Protein AF-X0WXF1-F1 (afdb_monomer)

Structure (mmCIF, N/CA/C/O backbone):
data_AF-X0WXF1-F1
#
_entry.id   AF-X0WXF1-F1
#
loop_
_atom_site.group_PDB
_atom_site.id
_atom_site.type_symbol
_atom_site.label_atom_id
_atom_site.label_alt_id
_atom_site.label_comp_id
_atom_site.label_asym_id
_atom_site.label_entity_id
_atom_site.label_seq_id
_atom_site.pdbx_PDB_ins_code
_atom_site.Cartn_x
_atom_site.Cartn_y
_atom_site.Cartn_z
_atom_site.occupancy
_atom_site.B_iso_or_equiv
_atom_site.auth_seq_id
_atom_site.auth_comp_id
_atom_site.auth_asym_id
_atom_site.auth_atom_id
_atom_site.pdbx_PDB_model_num
ATOM 1 N N . ALA A 1 1 ? 12.255 -3.543 -12.994 1.00 88.62 1 ALA A N 1
ATOM 2 C CA . ALA A 1 1 ? 11.511 -4.804 -12.758 1.00 88.62 1 ALA A CA 1
ATOM 3 C C . ALA A 1 1 ? 11.500 -5.204 -11.280 1.00 88.62 1 ALA A C 1
ATOM 5 O O . ALA A 1 1 ? 10.418 -5.326 -10.720 1.00 88.62 1 ALA A O 1
ATOM 6 N N . LEU A 1 2 ? 12.668 -5.354 -10.632 1.00 96.31 2 LEU A N 1
ATOM 7 C CA . LEU A 1 2 ? 12.769 -5.804 -9.233 1.00 96.31 2 LEU A CA 1
ATOM 8 C C . LEU A 1 2 ? 11.929 -4.973 -8.252 1.00 96.31 2 LEU A C 1
ATOM 10 O O . LEU A 1 2 ? 11.181 -5.550 -7.470 1.00 96.31 2 LEU A O 1
ATOM 14 N N . PHE A 1 3 ? 11.996 -3.638 -8.345 1.00 96.75 3 PHE A N 1
ATOM 15 C CA . PHE A 1 3 ? 11.170 -2.751 -7.522 1.00 96.75 3 PHE A CA 1
ATOM 16 C C . PHE A 1 3 ? 9.678 -3.088 -7.632 1.00 96.75 3 PHE A C 1
ATOM 18 O O . PHE A 1 3 ? 9.044 -3.327 -6.616 1.00 96.75 3 PHE A O 1
ATOM 25 N N . LEU A 1 4 ? 9.126 -3.181 -8.849 1.00 97.31 4 LEU A N 1
ATOM 26 C CA . LEU A 1 4 ? 7.706 -3.492 -9.047 1.00 97.31 4 LEU A CA 1
ATOM 27 C C . LEU A 1 4 ? 7.327 -4.865 -8.489 1.00 97.31 4 LEU A C 1
ATOM 29 O O . LEU A 1 4 ? 6.263 -4.985 -7.892 1.00 97.31 4 LEU A O 1
ATOM 33 N N . LEU A 1 5 ? 8.183 -5.879 -8.645 1.00 98.19 5 LEU A N 1
ATOM 34 C CA . LEU A 1 5 ? 7.937 -7.208 -8.079 1.00 98.19 5 LEU A CA 1
ATOM 35 C C . LEU A 1 5 ? 7.888 -7.164 -6.550 1.00 98.19 5 LEU A C 1
ATOM 37 O O . LEU A 1 5 ? 6.935 -7.662 -5.954 1.00 98.19 5 LEU A O 1
ATOM 41 N N . ALA A 1 6 ? 8.889 -6.541 -5.925 1.00 98.00 6 ALA A N 1
ATOM 42 C CA . ALA A 1 6 ? 8.982 -6.440 -4.475 1.00 98.00 6 ALA A CA 1
ATOM 43 C C . ALA A 1 6 ? 7.846 -5.583 -3.900 1.00 98.00 6 ALA A C 1
ATOM 45 O O . ALA A 1 6 ? 7.101 -6.045 -3.038 1.00 98.00 6 ALA A O 1
ATOM 46 N N . ALA A 1 7 ? 7.670 -4.370 -4.428 1.00 97.44 7 ALA A N 1
ATOM 47 C CA . ALA A 1 7 ? 6.644 -3.430 -4.004 1.00 97.44 7 ALA A CA 1
ATOM 48 C C . ALA A 1 7 ? 5.246 -4.035 -4.143 1.00 97.44 7 ALA A C 1
ATOM 50 O O . ALA A 1 7 ? 4.500 -4.088 -3.173 1.00 97.44 7 ALA A O 1
ATOM 51 N N . SER A 1 8 ? 4.917 -4.569 -5.321 1.00 98.06 8 SER A N 1
ATOM 52 C CA . SER A 1 8 ? 3.592 -5.142 -5.568 1.00 98.06 8 SER A CA 1
ATOM 53 C C . SER A 1 8 ? 3.366 -6.431 -4.787 1.00 98.06 8 SER A C 1
ATOM 55 O O . SER A 1 8 ? 2.256 -6.674 -4.327 1.00 98.06 8 SER A O 1
ATOM 57 N N . GLY A 1 9 ? 4.400 -7.255 -4.601 1.00 98.31 9 GLY A N 1
ATOM 58 C CA . GLY A 1 9 ? 4.311 -8.463 -3.782 1.00 98.31 9 GLY A CA 1
ATOM 59 C C . GLY A 1 9 ? 4.013 -8.143 -2.316 1.00 98.31 9 GLY A C 1
ATOM 60 O O . GLY A 1 9 ? 3.092 -8.719 -1.734 1.00 98.31 9 GLY A O 1
ATOM 61 N N . VAL A 1 10 ? 4.736 -7.178 -1.739 1.00 97.50 10 VAL A N 1
ATOM 62 C CA . VAL A 1 10 ? 4.500 -6.701 -0.368 1.00 97.50 10 VAL A CA 1
ATOM 63 C C . VAL A 1 10 ? 3.127 -6.041 -0.256 1.00 97.50 10 VAL A C 1
ATOM 65 O O . VAL A 1 10 ? 2.353 -6.413 0.625 1.00 97.50 10 VAL A O 1
ATOM 68 N N . SER A 1 11 ? 2.780 -5.126 -1.165 1.00 97.25 11 SER A N 1
ATOM 69 C CA . SER A 1 11 ? 1.466 -4.473 -1.187 1.00 97.25 11 SER A CA 1
ATOM 70 C C . SER A 1 11 ? 0.326 -5.482 -1.291 1.00 97.25 11 SER A C 1
ATOM 72 O O . SER A 1 11 ? -0.658 -5.362 -0.565 1.00 97.25 11 SER A O 1
ATOM 74 N N . LEU A 1 12 ? 0.465 -6.526 -2.109 1.00 98.38 12 LEU A N 1
ATOM 75 C CA . LEU A 1 12 ? -0.542 -7.575 -2.233 1.00 98.38 12 LEU A CA 1
ATOM 76 C C . LEU A 1 12 ? -0.680 -8.390 -0.942 1.00 98.38 12 LEU A C 1
ATOM 78 O O . LEU A 1 12 ? -1.792 -8.577 -0.449 1.00 98.38 12 LEU A O 1
ATOM 82 N N . GLY A 1 13 ? 0.436 -8.887 -0.406 1.00 97.94 13 GLY A N 1
ATOM 83 C CA . GLY A 1 13 ? 0.436 -9.833 0.710 1.00 97.94 13 GLY A CA 1
ATOM 84 C C . GLY A 1 13 ? 0.179 -9.197 2.075 1.00 97.94 13 GLY A C 1
ATOM 85 O O . GLY A 1 13 ? -0.551 -9.769 2.884 1.00 97.94 13 GLY A O 1
ATOM 86 N N . ALA A 1 14 ? 0.760 -8.026 2.335 1.00 95.94 14 ALA A N 1
ATOM 87 C CA . ALA A 1 14 ? 0.691 -7.361 3.634 1.00 95.94 14 ALA A CA 1
ATOM 88 C C . ALA A 1 14 ? -0.461 -6.351 3.742 1.00 95.94 14 ALA A C 1
ATOM 90 O O . ALA A 1 14 ? -0.901 -6.069 4.850 1.00 95.94 14 ALA A O 1
ATOM 91 N N . PHE A 1 15 ? -0.989 -5.845 2.622 1.00 95.44 15 PHE A N 1
ATOM 92 C CA . PHE A 1 15 ? -2.029 -4.810 2.643 1.00 95.44 15 PHE A CA 1
ATOM 93 C C . PHE A 1 15 ? -3.292 -5.239 1.892 1.00 95.44 15 PHE A C 1
ATOM 95 O O . PHE A 1 15 ? -4.350 -5.382 2.503 1.00 95.44 15 PHE A O 1
ATOM 102 N N . GLY A 1 16 ? -3.193 -5.527 0.593 1.00 98.06 16 GLY A N 1
ATOM 103 C CA . GLY A 1 16 ? -4.336 -5.822 -0.273 1.00 98.06 16 GLY A CA 1
ATOM 104 C C . GLY A 1 16 ? -5.158 -7.030 0.175 1.00 98.06 16 GLY A C 1
ATOM 105 O O . GLY A 1 16 ? -6.341 -6.889 0.487 1.00 98.06 16 GLY A O 1
ATOM 106 N N . LEU A 1 17 ? -4.546 -8.217 0.244 1.00 98.44 17 LEU A N 1
ATOM 107 C CA . LEU A 1 17 ? -5.247 -9.447 0.630 1.00 98.44 17 LEU A CA 1
ATOM 108 C C . LEU A 1 17 ? -5.776 -9.403 2.075 1.00 98.44 17 LEU A C 1
ATOM 110 O O . LEU A 1 17 ? -6.940 -9.764 2.276 1.00 98.44 17 LEU A O 1
ATOM 114 N N . PRO A 1 18 ? -5.009 -8.946 3.086 1.00 98.25 18 PRO A N 1
ATOM 115 C CA . PRO A 1 18 ? -5.530 -8.836 4.445 1.00 98.25 18 PRO A CA 1
ATOM 116 C C . PRO A 1 18 ? -6.732 -7.892 4.561 1.00 98.25 18 PRO A C 1
ATOM 118 O O . PRO A 1 18 ? -7.715 -8.257 5.214 1.00 98.25 18 PRO A O 1
ATOM 121 N N . LEU A 1 19 ? -6.688 -6.725 3.905 1.00 98.06 19 LEU A N 1
ATOM 122 C CA . LEU A 1 19 ? -7.790 -5.757 3.903 1.00 98.06 19 LEU A CA 1
ATOM 123 C C . LEU A 1 19 ? -9.020 -6.271 3.144 1.00 98.06 19 LEU A C 1
ATOM 125 O O . LEU A 1 19 ? -10.145 -6.089 3.609 1.00 98.06 19 LEU A O 1
ATOM 129 N N . LEU A 1 20 ? -8.820 -6.962 2.019 1.00 98.50 20 LEU A N 1
ATOM 130 C CA . LEU A 1 20 ? -9.913 -7.517 1.219 1.00 98.50 20 LEU A CA 1
ATOM 131 C C . LEU A 1 20 ? -10.631 -8.670 1.937 1.00 98.50 20 LEU A C 1
ATOM 133 O O . LEU A 1 20 ? -11.859 -8.754 1.933 1.00 98.50 20 LEU A O 1
ATOM 137 N N . LEU A 1 21 ? -9.877 -9.583 2.550 1.00 98.44 21 LEU A N 1
ATOM 138 C CA . LEU A 1 21 ? -10.443 -10.824 3.083 1.00 98.44 21 LEU A CA 1
ATOM 139 C C . LEU A 1 21 ? -10.882 -10.697 4.545 1.00 98.44 21 LEU A C 1
ATOM 141 O O . LEU A 1 21 ? -11.876 -11.299 4.956 1.00 98.44 21 LEU A O 1
ATOM 145 N N . SER A 1 22 ? -10.132 -9.970 5.374 1.00 97.56 22 SER A N 1
ATOM 146 C CA . SER A 1 22 ? -10.341 -9.938 6.829 1.00 97.56 22 SER A CA 1
ATOM 147 C C . SER A 1 22 ? -9.826 -8.638 7.473 1.00 97.56 22 SER A C 1
ATOM 149 O O . SER A 1 22 ? -8.947 -8.698 8.345 1.00 97.56 22 SER A O 1
ATOM 151 N N . PRO A 1 23 ? -10.401 -7.469 7.123 1.00 97.44 23 PRO A N 1
ATOM 152 C CA . PRO A 1 23 ? -9.872 -6.161 7.520 1.00 97.44 23 PRO A CA 1
ATOM 153 C C . PRO A 1 23 ? -9.768 -5.998 9.041 1.00 97.44 23 PRO A C 1
ATOM 155 O O . PRO A 1 23 ? -8.731 -5.580 9.540 1.00 97.44 23 PRO A O 1
ATOM 158 N N . LEU A 1 24 ? -10.767 -6.438 9.818 1.00 97.88 24 LEU A N 1
ATOM 159 C CA . LEU A 1 24 ? -10.733 -6.328 11.287 1.00 97.88 24 LEU A CA 1
ATOM 160 C C . LEU A 1 24 ? -9.711 -7.262 11.952 1.00 97.88 24 LEU A C 1
ATOM 162 O O . LEU A 1 24 ? -9.202 -6.975 13.036 1.00 97.88 24 LEU A O 1
ATOM 166 N N . LYS A 1 25 ? -9.414 -8.421 11.348 1.00 97.38 25 LYS A N 1
ATOM 167 C CA . LYS A 1 25 ? -8.348 -9.304 11.851 1.00 97.38 25 LYS A CA 1
ATOM 168 C C . LYS A 1 25 ? -6.988 -8.665 11.600 1.00 97.38 25 LYS A C 1
ATOM 170 O O . LYS A 1 25 ? -6.109 -8.771 12.449 1.00 97.38 25 LYS A O 1
ATOM 175 N N . TRP A 1 26 ? -6.829 -8.016 10.450 1.00 97.62 26 TRP A N 1
ATOM 176 C CA . TRP A 1 26 ? -5.614 -7.291 10.110 1.00 97.62 26 TRP A CA 1
ATOM 177 C C . TRP A 1 26 ? -5.418 -6.055 10.992 1.00 97.62 26 TRP A C 1
ATOM 179 O O . TRP A 1 26 ? -4.383 -5.950 11.642 1.00 97.62 26 TRP A O 1
ATOM 189 N N . ALA A 1 27 ? -6.450 -5.224 11.151 1.00 97.00 27 ALA A N 1
ATOM 190 C CA . ALA A 1 27 ? -6.434 -4.052 12.025 1.00 97.00 27 ALA A CA 1
ATOM 191 C C . ALA A 1 27 ? -5.996 -4.402 13.460 1.00 97.00 27 ALA A C 1
ATOM 193 O O . ALA A 1 27 ? -5.127 -3.744 14.026 1.00 97.00 27 ALA A O 1
ATOM 194 N N . ARG A 1 28 ? -6.501 -5.510 14.027 1.00 97.25 28 ARG A N 1
ATOM 195 C CA . ARG A 1 28 ? -6.060 -5.999 15.349 1.00 97.25 28 ARG A CA 1
ATOM 196 C C . ARG A 1 28 ? -4.580 -6.379 15.399 1.00 97.25 28 ARG A C 1
ATOM 198 O O . ARG A 1 28 ? -3.929 -6.127 16.410 1.00 97.25 28 ARG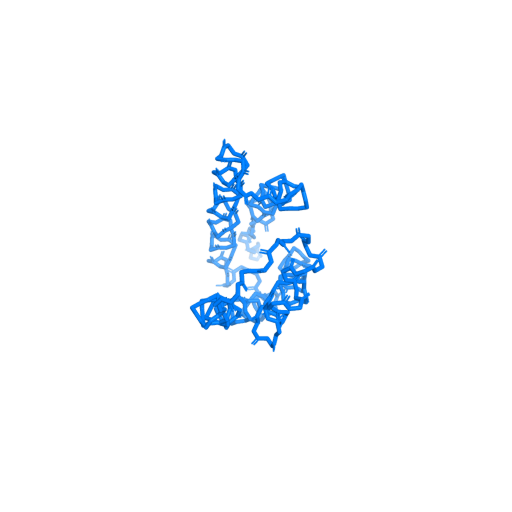 A O 1
ATOM 205 N N . ARG A 1 29 ? -4.032 -6.984 14.337 1.00 97.06 29 ARG A N 1
ATOM 206 C CA . ARG A 1 29 ? -2.587 -7.282 14.259 1.00 97.06 29 ARG A CA 1
ATOM 207 C C . ARG A 1 29 ? -1.762 -6.001 14.220 1.00 97.06 29 ARG A C 1
ATOM 209 O O . ARG A 1 29 ? -0.746 -5.927 14.903 1.00 97.06 29 ARG A O 1
ATOM 216 N N . LEU A 1 30 ? -2.264 -4.989 13.519 1.00 96.62 30 LEU A N 1
ATOM 217 C CA . LEU A 1 30 ? -1.733 -3.626 13.513 1.00 96.62 30 LEU A CA 1
ATOM 218 C C . LEU A 1 30 ? -2.152 -2.813 14.746 1.00 96.62 30 LEU A C 1
ATOM 220 O O . LEU A 1 30 ? -2.068 -1.597 14.732 1.00 96.62 30 LEU A O 1
ATOM 224 N N . ARG A 1 31 ? -2.574 -3.469 15.836 1.00 97.69 31 ARG A N 1
ATOM 225 C CA . ARG A 1 31 ? -2.814 -2.859 17.155 1.00 97.69 31 ARG A CA 1
ATOM 226 C C . ARG A 1 31 ? -3.934 -1.813 17.200 1.00 97.69 31 ARG A C 1
ATOM 228 O O . ARG A 1 31 ? -4.035 -1.104 18.200 1.00 97.69 31 ARG A O 1
ATOM 235 N N . TRP A 1 32 ? -4.802 -1.749 16.191 1.00 97.44 32 TRP A N 1
ATOM 236 C CA . TRP A 1 32 ? -6.002 -0.918 16.256 1.00 97.44 32 TRP A CA 1
ATOM 237 C C . TRP A 1 32 ? -6.966 -1.416 17.331 1.00 97.44 32 TRP A C 1
ATOM 239 O O . TRP A 1 32 ? -7.196 -2.621 17.480 1.00 97.44 32 TRP A O 1
ATOM 249 N N . GLN A 1 33 ? -7.584 -0.468 18.034 1.00 94.50 33 GLN A N 1
ATOM 250 C CA . GLN A 1 33 ? -8.773 -0.739 18.833 1.00 94.50 33 GLN A CA 1
ATOM 251 C C . GLN A 1 33 ? -9.973 -0.844 17.893 1.00 94.50 33 GLN A C 1
ATOM 253 O O . GLN A 1 33 ? -10.226 0.059 17.097 1.00 94.50 33 GLN A O 1
ATOM 258 N N . VAL A 1 34 ? -10.690 -1.965 17.953 1.00 93.81 34 VAL A N 1
ATOM 259 C CA . VAL A 1 34 ? -11.839 -2.207 17.077 1.00 93.81 34 VAL A C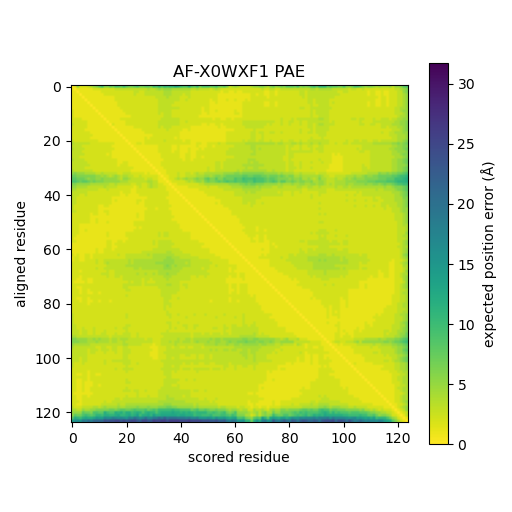A 1
ATOM 260 C C . VAL A 1 34 ? -13.111 -1.712 17.776 1.00 93.81 34 VAL A C 1
ATOM 262 O O . VAL A 1 34 ? -13.379 -2.172 18.888 1.00 93.81 34 VAL A O 1
ATOM 265 N N . PRO A 1 35 ? -13.878 -0.790 17.163 1.00 91.69 35 PRO A N 1
ATOM 266 C CA . PRO A 1 35 ? -15.143 -0.311 17.719 1.00 91.69 35 PRO A CA 1
ATOM 267 C C . PRO A 1 35 ? -16.213 -1.415 17.740 1.00 91.69 35 PRO A C 1
ATOM 269 O O . PRO A 1 35 ? -16.050 -2.459 17.112 1.00 91.69 35 PRO A O 1
ATOM 272 N N . GLN A 1 36 ? -17.313 -1.189 18.466 1.00 94.25 36 GLN A N 1
ATOM 273 C CA . GLN A 1 36 ? -18.433 -2.142 18.519 1.00 94.25 36 GLN A CA 1
ATOM 274 C C . GLN A 1 36 ? -19.162 -2.254 17.174 1.00 94.25 36 GLN A C 1
ATOM 276 O O . GLN A 1 36 ? -19.408 -3.364 16.708 1.00 94.25 36 GLN A O 1
ATOM 281 N N . ASP A 1 37 ? -19.470 -1.118 16.543 1.00 96.75 37 ASP A N 1
ATOM 282 C CA . ASP A 1 37 ? -19.998 -1.077 15.179 1.00 96.75 37 ASP A CA 1
ATOM 283 C C . ASP A 1 37 ? -18.836 -1.112 14.180 1.00 96.75 37 ASP A C 1
ATOM 285 O O . ASP A 1 37 ? -17.926 -0.280 14.225 1.00 96.75 37 ASP A O 1
ATOM 289 N N . THR A 1 38 ? -18.848 -2.110 13.299 1.00 97.62 38 THR A N 1
ATOM 290 C CA . THR A 1 38 ? -17.733 -2.393 12.390 1.00 97.62 38 THR A CA 1
ATOM 291 C C . THR A 1 38 ? -18.126 -2.431 10.921 1.00 97.62 38 THR A C 1
ATOM 293 O O . THR A 1 38 ? -17.239 -2.595 10.079 1.00 97.62 38 THR A O 1
ATOM 296 N N . ASP A 1 39 ? -19.402 -2.231 10.588 1.00 97.88 39 ASP A N 1
ATOM 297 C CA . ASP A 1 39 ? -19.903 -2.463 9.230 1.00 97.88 39 ASP 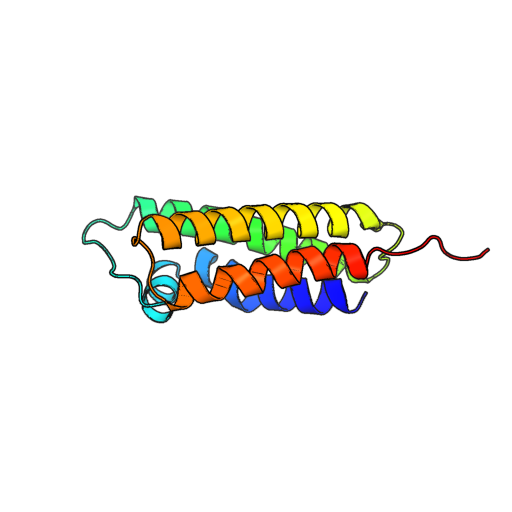A CA 1
ATOM 298 C C . ASP A 1 39 ? -19.255 -1.508 8.224 1.00 97.88 39 ASP A C 1
ATOM 300 O O . ASP A 1 39 ? -18.712 -1.941 7.201 1.00 97.88 39 ASP A O 1
ATOM 304 N N . LEU A 1 40 ? -19.197 -0.215 8.561 1.00 97.56 40 LEU A N 1
ATOM 305 C CA . LEU A 1 40 ? -18.531 0.787 7.729 1.00 97.56 40 LEU A CA 1
ATOM 306 C C . LEU A 1 40 ? -17.026 0.507 7.590 1.00 97.56 40 LEU A C 1
ATOM 308 O O . LEU A 1 40 ? -16.473 0.608 6.495 1.00 97.56 40 LEU A O 1
ATOM 312 N N . THR A 1 41 ? -16.363 0.105 8.676 1.00 96.44 41 THR A N 1
ATOM 313 C CA . THR A 1 41 ? -14.928 -0.223 8.678 1.00 96.44 41 THR A CA 1
ATOM 314 C C . THR A 1 41 ? -14.630 -1.434 7.796 1.00 96.44 41 THR A C 1
ATOM 316 O O . THR A 1 41 ? -13.654 -1.431 7.045 1.00 96.44 41 THR A O 1
ATOM 319 N N . VAL A 1 42 ? -15.475 -2.468 7.840 1.00 98.31 42 VAL A N 1
ATOM 320 C CA . VAL A 1 42 ? -15.350 -3.644 6.969 1.00 98.31 42 VAL A CA 1
ATOM 321 C C . VAL A 1 42 ? -15.589 -3.258 5.515 1.00 98.31 42 VAL A C 1
ATOM 323 O O . VAL A 1 42 ? -14.810 -3.664 4.653 1.00 98.31 42 VAL A O 1
ATOM 326 N N . TYR A 1 43 ? -16.623 -2.464 5.236 1.00 98.38 43 TYR A N 1
ATOM 327 C CA . TYR A 1 43 ? -16.935 -2.002 3.885 1.00 98.38 43 TYR A CA 1
ATOM 328 C C . TYR A 1 43 ? -15.786 -1.186 3.272 1.00 98.38 43 TYR A C 1
ATOM 330 O O . TYR A 1 43 ? -15.307 -1.513 2.181 1.00 98.38 43 TYR A O 1
ATOM 338 N N . LEU A 1 44 ? -15.290 -0.172 3.988 1.00 98.19 44 LEU A N 1
ATOM 339 C CA . LEU A 1 44 ? -14.176 0.661 3.528 1.00 98.19 44 LEU A CA 1
ATOM 340 C C . LEU A 1 44 ? -12.874 -0.140 3.425 1.00 98.19 44 LEU A C 1
ATOM 342 O O . LEU A 1 44 ? -12.168 -0.025 2.424 1.00 98.19 44 LEU A O 1
ATOM 346 N N . GLY A 1 45 ? -12.586 -1.005 4.403 1.00 98.06 45 GLY A N 1
ATOM 347 C CA . GLY A 1 45 ? -11.409 -1.875 4.383 1.00 98.06 45 GLY A CA 1
ATOM 348 C C . GLY A 1 45 ? -11.399 -2.814 3.175 1.00 98.06 45 GLY A C 1
ATOM 349 O O . GLY A 1 45 ? -10.394 -2.899 2.472 1.00 98.06 45 GLY A O 1
ATOM 350 N N . ARG A 1 46 ? -12.532 -3.453 2.863 1.00 98.62 46 ARG A N 1
ATOM 351 C CA . ARG A 1 46 ? -12.661 -4.316 1.677 1.00 98.62 46 ARG A CA 1
ATOM 352 C C . ARG A 1 46 ? -12.548 -3.540 0.373 1.00 98.62 46 ARG A C 1
ATOM 354 O O . ARG A 1 46 ? -11.909 -4.023 -0.558 1.00 98.62 46 ARG A O 1
ATOM 361 N N . SER A 1 47 ? -13.129 -2.344 0.321 1.00 98.69 47 SER A N 1
ATOM 362 C CA . SER A 1 47 ? -13.053 -1.466 -0.851 1.00 98.69 47 SER A CA 1
ATOM 363 C C . SER A 1 47 ? -11.608 -1.053 -1.139 1.00 98.69 47 SER A C 1
ATOM 365 O O . SER A 1 47 ? -11.129 -1.215 -2.261 1.00 98.69 47 SER A O 1
ATOM 367 N N . LEU A 1 48 ? -10.874 -0.613 -0.111 1.00 97.94 48 LEU A N 1
ATOM 368 C CA . LEU A 1 48 ? -9.450 -0.299 -0.225 1.00 97.94 48 LEU A CA 1
ATOM 369 C C . LEU A 1 48 ? -8.628 -1.541 -0.593 1.00 97.94 48 LEU A C 1
ATOM 371 O O . LEU A 1 48 ? -7.773 -1.475 -1.473 1.00 97.94 48 LEU A O 1
ATOM 375 N N . GLY A 1 49 ? -8.921 -2.685 0.031 1.00 98.50 49 GLY A N 1
ATOM 376 C CA . GLY A 1 49 ? -8.285 -3.964 -0.274 1.00 98.50 49 GLY A CA 1
ATOM 377 C C . GLY A 1 49 ? -8.458 -4.378 -1.736 1.00 98.50 49 GLY A C 1
ATOM 378 O O . GLY A 1 49 ? -7.486 -4.777 -2.370 1.00 98.50 49 GLY A O 1
ATOM 379 N N . ALA A 1 50 ? -9.657 -4.228 -2.307 1.00 98.69 50 ALA A N 1
ATOM 380 C CA . ALA A 1 50 ? -9.921 -4.537 -3.713 1.00 98.69 50 ALA A CA 1
ATOM 381 C C . ALA A 1 50 ? -9.079 -3.669 -4.662 1.00 98.69 50 ALA A C 1
ATOM 383 O O . ALA A 1 50 ? -8.448 -4.194 -5.583 1.00 98.69 50 ALA A O 1
ATOM 384 N N . VAL A 1 51 ? -9.008 -2.358 -4.402 1.00 98.12 51 VAL A N 1
ATOM 385 C CA . VAL A 1 51 ? -8.165 -1.434 -5.179 1.00 98.12 51 VAL A CA 1
ATOM 386 C C . VAL A 1 51 ? -6.685 -1.798 -5.035 1.00 98.12 51 VAL A C 1
ATOM 388 O O . VAL A 1 51 ? -5.978 -1.905 -6.037 1.00 98.12 51 VAL A O 1
ATOM 391 N N . ALA A 1 52 ? -6.216 -2.058 -3.813 1.00 98.06 52 ALA A N 1
ATOM 392 C CA . ALA A 1 52 ? -4.830 -2.440 -3.548 1.00 98.06 52 ALA A CA 1
ATOM 393 C C . ALA A 1 52 ? -4.444 -3.763 -4.233 1.00 98.06 52 ALA A C 1
ATOM 395 O O . ALA A 1 52 ? -3.352 -3.863 -4.798 1.00 98.06 52 ALA A O 1
ATOM 396 N N . VAL A 1 53 ? -5.335 -4.760 -4.240 1.00 98.69 53 VAL A N 1
ATOM 397 C CA . VAL A 1 53 ? -5.138 -6.022 -4.971 1.00 98.69 53 VAL A CA 1
ATOM 398 C C . VAL A 1 53 ? -5.025 -5.758 -6.472 1.00 98.69 53 VAL A C 1
ATOM 400 O O . VAL A 1 53 ? -4.060 -6.210 -7.085 1.00 98.69 53 VAL A O 1
ATOM 403 N N . ALA A 1 54 ? -5.951 -4.996 -7.060 1.00 98.38 54 ALA A N 1
ATOM 404 C CA . ALA A 1 54 ? -5.935 -4.699 -8.492 1.00 98.38 54 ALA A CA 1
ATOM 405 C C . ALA A 1 54 ? -4.648 -3.970 -8.921 1.00 98.38 54 ALA A C 1
ATOM 407 O O . ALA A 1 54 ? -3.991 -4.389 -9.877 1.00 98.38 54 ALA A O 1
ATOM 408 N N . LEU A 1 55 ? -4.243 -2.933 -8.179 1.00 97.00 55 LEU A N 1
ATOM 409 C CA . LEU A 1 55 ? -3.004 -2.194 -8.441 1.00 97.00 55 LEU A CA 1
ATOM 410 C C . LEU A 1 55 ? -1.765 -3.082 -8.292 1.00 97.00 55 LEU A C 1
ATOM 412 O O . LEU A 1 55 ? -0.862 -3.015 -9.124 1.00 97.00 55 LEU A O 1
ATOM 416 N N . SER A 1 56 ? -1.735 -3.952 -7.281 1.00 98.25 56 SER A N 1
ATOM 417 C CA . SER A 1 56 ? -0.607 -4.863 -7.065 1.00 98.25 56 SER A CA 1
ATOM 418 C C . SER A 1 56 ? -0.496 -5.909 -8.177 1.00 98.25 56 SER A C 1
ATOM 420 O O . SER A 1 56 ? 0.594 -6.163 -8.681 1.00 98.25 56 SER A O 1
ATOM 422 N N . LEU A 1 57 ? -1.611 -6.488 -8.631 1.00 98.31 57 LEU A N 1
ATOM 423 C CA . LEU A 1 57 ? -1.604 -7.399 -9.782 1.00 98.31 57 LEU A CA 1
ATOM 424 C C . LEU A 1 57 ? -1.147 -6.680 -11.060 1.00 98.31 57 LEU A C 1
ATOM 426 O O . LEU A 1 57 ? -0.346 -7.230 -11.819 1.00 98.31 57 LEU A O 1
ATOM 430 N N . GLY A 1 58 ? -1.588 -5.435 -11.260 1.00 97.94 58 GLY A N 1
ATOM 431 C CA . GLY A 1 58 ? -1.109 -4.573 -12.340 1.00 97.94 58 GLY A CA 1
ATOM 432 C C . GLY A 1 58 ? 0.397 -4.307 -12.261 1.00 97.94 58 GLY A C 1
ATOM 433 O O . GLY A 1 58 ? 1.086 -4.399 -13.273 1.00 97.94 58 GLY A O 1
ATOM 434 N N . GLY A 1 59 ? 0.936 -4.056 -11.066 1.00 98.12 59 GLY A N 1
ATOM 435 C CA . GLY A 1 59 ? 2.370 -3.861 -10.845 1.00 98.12 59 GLY A CA 1
ATOM 436 C C . GLY A 1 59 ? 3.205 -5.121 -11.084 1.00 98.12 59 GLY A C 1
ATOM 437 O O . GLY A 1 59 ? 4.235 -5.059 -11.761 1.00 98.12 59 GLY A O 1
ATOM 438 N N . LEU A 1 60 ? 2.725 -6.285 -10.634 1.00 98.44 60 LEU A N 1
ATOM 439 C CA . LEU A 1 60 ? 3.331 -7.581 -10.960 1.00 98.44 60 LEU A CA 1
ATOM 440 C C . LEU A 1 60 ? 3.321 -7.840 -12.472 1.00 98.44 60 LEU A C 1
ATOM 442 O O . LEU A 1 60 ? 4.287 -8.376 -13.015 1.00 98.44 60 LEU A O 1
ATOM 446 N N . TRP A 1 61 ? 2.251 -7.446 -13.167 1.00 98.19 61 TRP A N 1
ATOM 447 C CA . TRP A 1 61 ? 2.184 -7.548 -14.621 1.00 98.19 61 TRP A CA 1
ATOM 448 C C . TRP A 1 61 ? 3.176 -6.615 -15.316 1.00 98.19 61 TRP A C 1
ATOM 450 O O . TRP A 1 61 ? 3.950 -7.060 -16.166 1.00 98.19 61 TRP A O 1
ATOM 460 N N . ALA A 1 62 ? 3.185 -5.346 -14.912 1.00 97.88 62 ALA A N 1
ATOM 461 C CA . ALA A 1 62 ? 4.040 -4.297 -15.450 1.00 97.88 62 ALA A CA 1
ATOM 462 C C . ALA A 1 62 ? 5.535 -4.600 -15.296 1.00 97.88 62 ALA A C 1
ATOM 464 O O . ALA A 1 62 ? 6.346 -4.148 -16.103 1.00 97.88 62 ALA A O 1
ATOM 465 N N . ALA A 1 63 ? 5.913 -5.419 -14.311 1.00 97.25 63 ALA A N 1
ATOM 466 C CA . ALA A 1 63 ? 7.292 -5.850 -14.126 1.00 97.25 63 ALA A CA 1
ATOM 467 C C . ALA A 1 63 ? 7.886 -6.606 -15.332 1.00 97.25 63 ALA A C 1
ATOM 469 O O . ALA A 1 63 ? 9.111 -6.637 -15.448 1.00 97.25 63 ALA A O 1
ATOM 470 N N . ARG A 1 64 ? 7.052 -7.178 -16.220 1.00 97.06 64 ARG A N 1
ATOM 471 C CA . ARG A 1 64 ? 7.493 -7.864 -17.452 1.00 97.06 64 ARG A CA 1
ATOM 472 C C . ARG A 1 64 ? 8.101 -6.923 -18.491 1.00 97.06 64 ARG A C 1
ATOM 474 O O . ARG A 1 64 ? 8.951 -7.356 -19.255 1.00 97.06 64 ARG A O 1
ATOM 481 N N . ASP A 1 65 ? 7.661 -5.668 -18.518 1.00 96.88 65 ASP A N 1
ATOM 482 C CA . ASP A 1 65 ? 8.166 -4.638 -19.430 1.00 96.88 65 ASP A CA 1
ATOM 483 C C . ASP A 1 65 ? 8.065 -3.258 -18.752 1.00 96.88 65 ASP A C 1
ATOM 485 O O . ASP A 1 65 ? 7.111 -2.501 -18.967 1.00 96.88 65 ASP A O 1
ATOM 489 N N . PRO A 1 66 ? 9.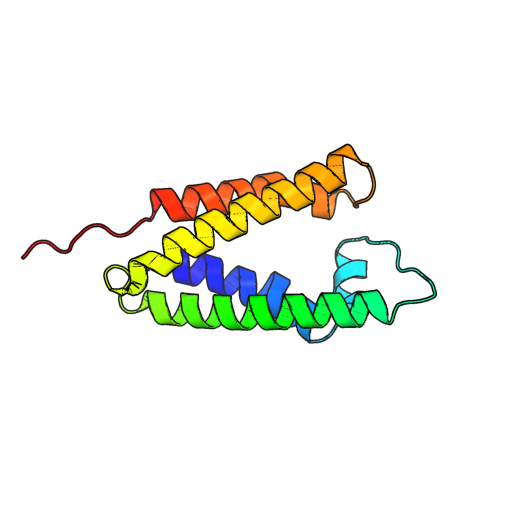016 -2.934 -17.856 1.00 95.88 66 PRO A N 1
ATOM 490 C CA . PRO A 1 66 ? 8.947 -1.723 -17.050 1.00 95.88 66 PRO A CA 1
ATOM 491 C C . PRO A 1 66 ? 8.870 -0.444 -17.888 1.00 95.88 66 PRO A C 1
ATOM 493 O O . PRO A 1 66 ? 8.152 0.472 -17.501 1.00 95.88 66 PRO A O 1
ATOM 496 N N . TRP A 1 67 ? 9.563 -0.385 -19.030 1.00 96.56 67 TRP A N 1
ATOM 497 C CA . TRP A 1 67 ? 9.577 0.794 -19.899 1.00 96.56 67 TRP A CA 1
ATOM 498 C C . TRP A 1 67 ? 8.209 1.056 -20.533 1.00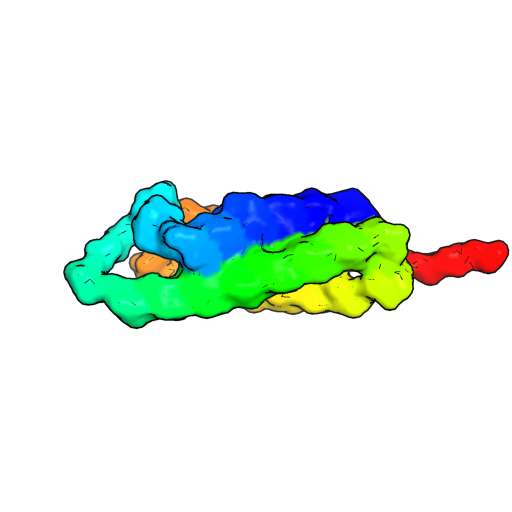 96.56 67 TRP A C 1
ATOM 500 O O . TRP A 1 67 ? 7.685 2.179 -20.462 1.00 96.56 67 TRP A O 1
ATOM 510 N N . ARG A 1 68 ? 7.584 0.014 -21.096 1.00 96.94 68 ARG A N 1
ATOM 511 C CA . ARG A 1 68 ? 6.235 0.111 -21.668 1.00 96.94 68 ARG A CA 1
ATOM 512 C C . ARG A 1 68 ? 5.200 0.518 -20.624 1.00 96.94 68 ARG A C 1
ATOM 514 O O . ARG A 1 68 ? 4.305 1.305 -20.924 1.00 96.94 68 ARG A O 1
ATOM 521 N N . TYR A 1 69 ? 5.334 0.016 -19.398 1.00 97.25 69 TYR A N 1
ATOM 522 C CA . TYR A 1 69 ? 4.393 0.264 -18.302 1.00 97.25 69 TYR A CA 1
ATOM 523 C C . TYR A 1 69 ? 4.903 1.285 -17.273 1.00 97.25 69 TYR A C 1
ATOM 525 O O . TYR A 1 69 ? 4.480 1.270 -16.117 1.00 97.25 69 TYR A O 1
ATOM 533 N N . ARG A 1 70 ? 5.775 2.215 -17.682 1.00 97.00 70 ARG A N 1
ATOM 534 C CA . ARG A 1 70 ? 6.418 3.202 -16.792 1.00 97.00 70 ARG A CA 1
ATOM 535 C C . ARG A 1 70 ? 5.451 4.072 -15.981 1.00 97.00 70 ARG A C 1
ATOM 537 O O . ARG A 1 70 ? 5.790 4.499 -14.881 1.00 97.00 70 ARG A O 1
ATOM 544 N N . ILE A 1 71 ? 4.221 4.270 -16.465 1.00 97.25 71 ILE A N 1
ATOM 545 C CA . ILE A 1 71 ? 3.151 4.961 -15.724 1.00 97.25 71 ILE A CA 1
ATO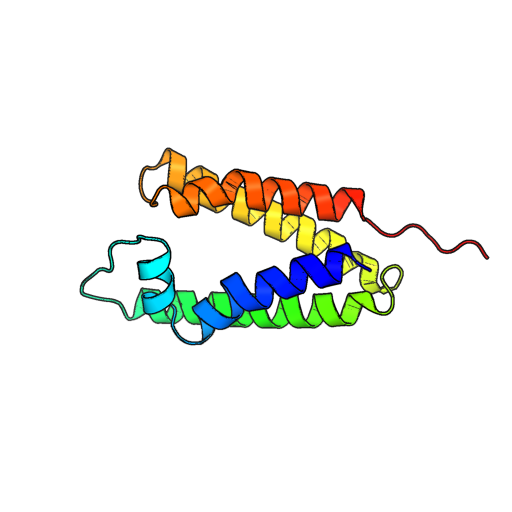M 546 C C . ILE A 1 71 ? 2.876 4.319 -14.355 1.00 97.25 71 ILE A C 1
ATOM 548 O O . ILE A 1 71 ? 2.556 5.017 -13.397 1.00 97.25 71 ILE A O 1
ATOM 552 N N . VAL A 1 72 ? 3.079 3.005 -14.223 1.00 97.69 72 VAL A N 1
ATOM 553 C CA . VAL A 1 72 ? 2.880 2.283 -12.961 1.00 97.69 72 VAL A CA 1
ATOM 554 C C . VAL A 1 72 ? 3.858 2.753 -11.881 1.00 97.69 72 VAL A C 1
ATOM 556 O O . VAL A 1 72 ? 3.480 2.801 -10.715 1.00 97.69 72 VAL A O 1
ATOM 559 N N . PHE A 1 73 ? 5.073 3.182 -12.241 1.00 97.94 73 PHE A N 1
ATOM 560 C CA . PHE A 1 73 ? 6.005 3.782 -11.279 1.00 97.94 73 PHE A CA 1
ATOM 561 C C . PHE A 1 73 ? 5.500 5.137 -10.776 1.00 97.94 73 PHE A C 1
ATOM 563 O O . PHE A 1 73 ? 5.583 5.409 -9.583 1.00 97.94 73 PHE A O 1
ATOM 570 N N . GLN A 1 74 ? 4.918 5.961 -11.652 1.00 97.62 74 GLN A N 1
ATOM 571 C CA . GLN A 1 74 ? 4.351 7.260 -11.264 1.00 97.62 74 GLN A CA 1
ATOM 572 C C . GLN A 1 74 ? 3.136 7.073 -10.351 1.00 97.62 74 GLN A C 1
ATOM 574 O O . GLN A 1 74 ? 3.028 7.727 -9.315 1.00 97.62 74 GLN A O 1
ATOM 579 N N . MET A 1 75 ? 2.255 6.126 -10.692 1.00 97.75 75 MET A N 1
ATOM 580 C CA . MET A 1 75 ? 1.117 5.758 -9.849 1.00 97.75 75 MET A CA 1
ATOM 581 C C . MET A 1 75 ? 1.572 5.210 -8.494 1.00 97.75 75 MET A C 1
ATOM 583 O O . MET A 1 75 ? 1.012 5.597 -7.473 1.00 97.75 75 MET A O 1
ATOM 587 N N . ALA A 1 76 ? 2.598 4.351 -8.464 1.00 97.56 76 ALA A N 1
ATOM 588 C CA . ALA A 1 76 ? 3.158 3.820 -7.223 1.00 97.56 76 ALA A CA 1
ATOM 589 C C . ALA A 1 76 ? 3.771 4.929 -6.356 1.00 97.56 76 ALA A C 1
ATOM 591 O O . ALA A 1 76 ? 3.504 4.973 -5.157 1.00 97.56 76 ALA A O 1
ATOM 592 N N . ALA A 1 77 ? 4.532 5.850 -6.957 1.00 98.31 77 ALA A N 1
ATOM 593 C CA . ALA A 1 77 ? 5.109 6.995 -6.258 1.00 98.31 77 ALA A CA 1
ATOM 594 C C . ALA A 1 77 ? 4.021 7.888 -5.646 1.00 98.31 77 ALA A C 1
ATOM 596 O O . ALA A 1 77 ? 4.083 8.213 -4.461 1.00 98.31 77 ALA A O 1
ATOM 597 N N . ALA A 1 78 ? 2.996 8.232 -6.431 1.00 98.38 78 ALA A N 1
ATOM 598 C CA . ALA A 1 78 ? 1.882 9.055 -5.973 1.00 98.38 78 ALA A CA 1
ATOM 599 C C . ALA A 1 78 ? 1.070 8.360 -4.870 1.00 98.38 78 ALA A C 1
ATOM 601 O O . ALA A 1 78 ? 0.800 8.966 -3.836 1.00 98.38 78 ALA A O 1
ATOM 602 N N . ALA A 1 79 ? 0.722 7.083 -5.052 1.00 97.50 79 ALA A N 1
ATOM 603 C CA . ALA A 1 79 ? -0.018 6.313 -4.057 1.00 97.50 79 ALA A CA 1
ATOM 604 C C . ALA A 1 79 ? 0.761 6.200 -2.739 1.00 97.50 79 ALA A C 1
ATOM 606 O O . ALA A 1 79 ? 0.200 6.450 -1.675 1.00 97.50 79 ALA A O 1
ATOM 607 N N . ALA A 1 80 ? 2.057 5.888 -2.804 1.00 98.31 80 ALA A N 1
ATOM 608 C CA . ALA A 1 80 ? 2.906 5.788 -1.625 1.00 98.31 80 ALA A CA 1
ATOM 609 C C . ALA A 1 80 ? 3.079 7.146 -0.923 1.00 98.31 80 ALA A C 1
ATOM 611 O O . ALA A 1 80 ? 2.973 7.216 0.298 1.00 98.31 80 ALA A O 1
ATOM 612 N N . ALA A 1 81 ? 3.250 8.246 -1.663 1.00 98.62 81 ALA A N 1
ATOM 613 C CA . ALA A 1 81 ? 3.312 9.583 -1.071 1.00 98.62 81 ALA A CA 1
ATOM 614 C C . ALA A 1 81 ? 1.991 9.979 -0.384 1.00 98.62 81 ALA A C 1
ATOM 616 O O . ALA A 1 81 ? 2.002 10.520 0.723 1.00 98.62 81 ALA A O 1
ATOM 617 N N . LEU A 1 82 ? 0.848 9.669 -1.006 1.00 98.56 82 LEU A N 1
ATOM 618 C CA . LEU A 1 82 ? -0.472 9.913 -0.420 1.00 98.56 82 LEU A CA 1
ATOM 619 C C . LEU A 1 82 ? -0.692 9.077 0.845 1.00 98.56 82 LEU A C 1
ATOM 621 O O . LEU A 1 82 ? -1.157 9.618 1.847 1.00 98.56 82 LEU A O 1
ATOM 625 N N . LEU A 1 83 ? -0.319 7.794 0.830 1.00 98.12 83 LEU A N 1
ATOM 626 C CA . LEU A 1 83 ? -0.382 6.932 2.011 1.00 98.12 83 LEU A CA 1
ATOM 627 C C . LEU A 1 83 ? 0.513 7.472 3.126 1.00 98.12 83 LEU A C 1
ATOM 629 O O . LEU A 1 83 ? 0.027 7.671 4.237 1.00 98.12 83 LEU A O 1
ATOM 633 N N . ALA A 1 84 ? 1.766 7.832 2.832 1.00 98.50 84 ALA A N 1
ATOM 634 C CA . ALA A 1 84 ? 2.643 8.480 3.807 1.00 98.50 84 ALA A CA 1
ATOM 635 C C . ALA A 1 84 ? 1.974 9.715 4.437 1.00 98.50 84 ALA A C 1
ATOM 637 O O . ALA A 1 84 ? 2.029 9.885 5.653 1.00 98.50 84 ALA A O 1
ATOM 638 N N . GLY A 1 85 ? 1.274 10.529 3.637 1.00 98.50 85 GLY A N 1
ATOM 639 C CA . GLY A 1 85 ? 0.474 11.658 4.116 1.00 98.50 85 GLY A CA 1
ATOM 640 C C . GLY A 1 85 ? -0.694 11.257 5.028 1.00 98.50 85 GLY A C 1
ATOM 641 O O . GLY A 1 85 ? -0.897 11.891 6.064 1.00 98.50 85 GLY A O 1
ATOM 642 N N . VAL A 1 86 ? -1.435 10.195 4.691 1.00 98.00 86 VAL A N 1
ATOM 643 C CA . VAL A 1 86 ? -2.521 9.649 5.529 1.00 98.00 86 VAL A CA 1
ATOM 644 C C . VAL A 1 86 ? -1.987 9.194 6.888 1.00 98.00 86 VAL A C 1
ATOM 646 O O . VAL A 1 86 ? -2.519 9.617 7.916 1.00 98.00 86 VAL A O 1
ATOM 649 N N . HIS A 1 87 ? -0.911 8.404 6.910 1.00 98.25 87 HIS A N 1
ATOM 650 C CA . HIS A 1 87 ? -0.314 7.923 8.161 1.00 98.25 87 HIS A CA 1
ATOM 651 C C . HIS A 1 87 ? 0.359 9.055 8.946 1.00 98.25 87 HIS A C 1
ATOM 653 O O . HIS A 1 87 ? 0.312 9.067 10.174 1.00 98.25 87 HIS A O 1
ATOM 659 N N . LEU A 1 88 ? 0.950 10.047 8.273 1.00 98.44 88 LEU A N 1
ATOM 660 C CA . LEU A 1 88 ? 1.522 11.214 8.945 1.00 98.44 88 LEU A CA 1
ATOM 661 C C . LEU A 1 88 ? 0.423 12.023 9.633 1.00 98.44 88 LEU A C 1
ATOM 663 O O . LEU A 1 88 ? 0.559 12.391 10.799 1.00 98.44 88 LEU A O 1
ATOM 667 N N . ARG A 1 89 ? -0.695 12.249 8.939 1.00 98.50 89 ARG A N 1
ATOM 668 C CA . ARG A 1 89 ? -1.864 12.906 9.520 1.00 98.50 89 ARG A CA 1
ATOM 669 C C . ARG A 1 89 ? -2.409 12.119 10.712 1.00 98.50 89 ARG A C 1
ATOM 671 O O . ARG A 1 89 ? -2.656 12.717 11.755 1.00 98.50 89 ARG A O 1
ATOM 678 N N . GLY A 1 90 ? -2.556 10.800 10.592 1.00 97.75 90 GLY A N 1
ATOM 679 C CA . GLY A 1 90 ? -3.017 9.947 11.691 1.00 97.75 90 GLY A CA 1
ATOM 680 C C . GLY A 1 90 ? -2.090 9.982 12.913 1.00 97.75 90 GLY A C 1
ATOM 681 O O . GLY A 1 90 ? -2.576 9.992 14.047 1.00 97.75 90 GLY A O 1
ATOM 682 N N . ALA A 1 91 ? -0.774 10.070 12.692 1.00 97.62 91 ALA A N 1
ATOM 683 C CA . ALA A 1 91 ? 0.222 10.237 13.749 1.00 97.62 91 ALA A CA 1
ATOM 684 C C . ALA A 1 91 ? 0.112 11.606 14.440 1.00 97.62 9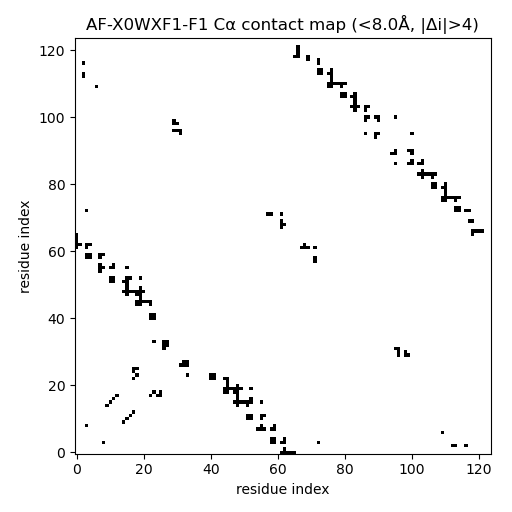1 ALA A C 1
ATOM 686 O O . ALA A 1 91 ? 0.103 11.660 15.668 1.00 97.62 91 ALA A O 1
ATOM 687 N N . ILE A 1 92 ? -0.022 12.696 13.671 1.00 98.31 92 ILE A N 1
ATOM 688 C CA . ILE A 1 92 ? -0.205 14.059 14.205 1.00 98.31 92 ILE A CA 1
ATOM 689 C C . ILE A 1 92 ? -1.491 14.154 15.034 1.00 98.31 92 ILE A C 1
ATOM 691 O O . ILE A 1 92 ? -1.504 14.772 16.094 1.00 98.31 92 ILE A O 1
ATOM 695 N N . GLU A 1 93 ? -2.570 13.521 14.572 1.00 98.06 93 GLU A N 1
ATOM 696 C CA . GLU A 1 93 ? -3.853 13.500 15.280 1.00 98.06 93 GLU A CA 1
ATOM 697 C C . GLU A 1 93 ? -3.866 12.537 16.486 1.00 98.06 93 GLU A C 1
ATOM 699 O O . GLU A 1 93 ? -4.840 12.525 17.237 1.00 98.06 93 GLU A O 1
ATOM 704 N N . GLY A 1 94 ? -2.823 11.717 16.676 1.00 96.50 94 GLY A N 1
ATOM 705 C CA . GLY A 1 94 ? -2.736 10.740 17.767 1.00 96.50 94 GLY A CA 1
ATOM 706 C C . GLY A 1 94 ? -3.782 9.620 17.691 1.00 96.50 94 GLY A C 1
ATOM 707 O O . GLY A 1 94 ? -4.106 9.010 18.709 1.00 96.50 94 GLY A O 1
ATOM 708 N N . LYS A 1 95 ? -4.344 9.361 16.502 1.00 94.94 95 LYS A N 1
ATOM 709 C CA . LYS A 1 95 ? -5.476 8.433 16.312 1.00 94.94 95 LYS A CA 1
ATOM 710 C C . LYS A 1 95 ? -5.065 7.017 15.932 1.00 94.94 95 LYS A C 1
ATOM 712 O O . LYS A 1 95 ? -5.905 6.123 15.981 1.00 94.94 95 LYS A O 1
ATOM 717 N N . GLN A 1 96 ? -3.812 6.814 15.536 1.00 96.88 96 GLN A N 1
ATOM 718 C CA . GLN A 1 96 ? -3.316 5.529 15.051 1.00 96.88 96 GLN A CA 1
ATOM 719 C C . GLN A 1 96 ? -2.293 4.909 16.018 1.00 96.88 96 GLN A C 1
ATOM 721 O O . GLN A 1 96 ? -1.564 5.633 16.701 1.00 96.88 96 GLN A O 1
ATOM 726 N N . PRO A 1 97 ? -2.203 3.572 16.087 1.00 97.50 97 PRO A N 1
ATOM 727 C CA . PRO A 1 97 ? -1.170 2.889 16.856 1.00 97.50 97 PRO A CA 1
ATOM 728 C C . PRO A 1 97 ? 0.228 3.105 16.258 1.00 97.50 97 PRO A C 1
ATOM 730 O O . PRO A 1 97 ? 0.391 3.432 15.086 1.00 97.50 97 PRO A O 1
ATOM 733 N N . TRP A 1 98 ? 1.270 2.858 17.058 1.00 97.00 98 TRP A N 1
ATOM 734 C CA . TRP A 1 98 ? 2.662 3.069 16.636 1.00 97.00 98 TRP A CA 1
ATOM 735 C C . TRP A 1 98 ? 3.059 2.262 15.389 1.00 97.00 98 TRP A C 1
ATOM 737 O O . TRP A 1 98 ? 3.913 2.706 14.628 1.00 97.00 98 TRP A O 1
ATOM 747 N N . THR A 1 99 ? 2.436 1.099 15.169 1.00 96.75 99 THR A N 1
ATOM 748 C CA . THR A 1 99 ? 2.645 0.260 13.980 1.00 96.75 99 THR A CA 1
ATOM 749 C C . THR A 1 99 ? 2.270 0.996 12.699 1.00 96.75 99 THR A C 1
ATOM 751 O O . THR A 1 99 ? 3.000 0.905 11.724 1.00 96.75 99 THR A O 1
ATOM 754 N N . GLU A 1 100 ? 1.202 1.790 12.729 1.00 96.62 100 GLU A N 1
ATOM 755 C CA . GLU A 1 100 ? 0.768 2.636 11.611 1.00 96.62 100 GLU A CA 1
ATOM 756 C C . GLU A 1 100 ? 1.661 3.875 11.471 1.00 96.62 100 GLU A C 1
ATOM 758 O O . GLU A 1 100 ? 1.931 4.343 10.371 1.00 96.62 100 GLU A O 1
ATOM 763 N N . THR A 1 101 ? 2.198 4.395 12.580 1.00 97.56 101 THR A N 1
ATOM 764 C CA . THR A 1 101 ? 3.196 5.478 12.538 1.00 97.56 101 THR A CA 1
ATOM 765 C C . THR A 1 101 ? 4.499 5.022 11.888 1.00 97.56 10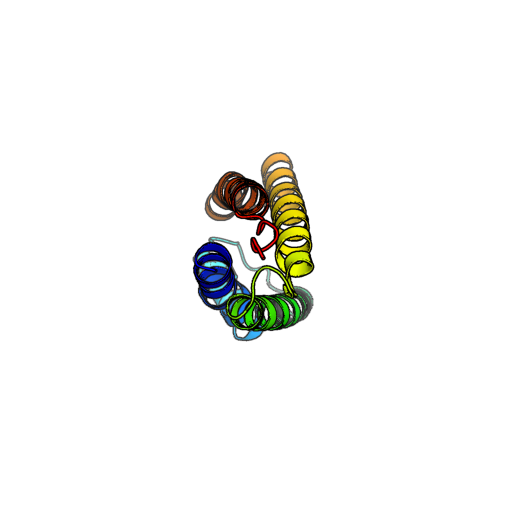1 THR A C 1
ATOM 767 O O . THR A 1 101 ? 5.120 5.793 11.158 1.00 97.56 101 THR A O 1
ATOM 770 N N . ALA A 1 102 ? 4.889 3.759 12.083 1.00 96.81 102 ALA A N 1
ATOM 771 C CA . ALA A 1 102 ? 6.023 3.163 11.382 1.00 96.81 102 ALA A CA 1
ATOM 772 C C . ALA A 1 102 ? 5.785 3.045 9.864 1.00 96.81 102 ALA A C 1
ATOM 774 O O . ALA A 1 102 ? 6.751 2.951 9.105 1.00 96.81 102 ALA A O 1
ATOM 775 N N . GLU A 1 103 ? 4.534 3.115 9.400 1.00 97.12 103 GLU A N 1
ATOM 776 C CA . GLU A 1 103 ? 4.238 3.107 7.971 1.00 97.12 103 GLU A CA 1
ATOM 777 C C . GLU A 1 103 ? 4.579 4.434 7.277 1.00 97.12 103 GLU A C 1
ATOM 779 O O . GLU A 1 103 ? 4.818 4.437 6.074 1.00 97.12 103 GLU A O 1
ATOM 784 N N . VAL A 1 104 ? 4.705 5.555 8.000 1.00 98.19 104 VAL A N 1
ATOM 785 C CA . VAL A 1 104 ? 5.121 6.843 7.406 1.00 98.19 104 VAL A CA 1
ATOM 786 C C . VAL A 1 104 ? 6.478 6.735 6.695 1.00 98.19 104 VAL A C 1
ATOM 788 O O . VAL A 1 104 ? 6.532 6.990 5.487 1.00 98.19 104 VAL A O 1
ATOM 791 N N . PRO A 1 105 ? 7.580 6.342 7.373 1.00 98.00 105 PRO A N 1
ATOM 792 C CA . PRO A 1 105 ? 8.863 6.179 6.699 1.00 98.00 105 PRO A CA 1
ATOM 793 C C . PRO A 1 105 ? 8.846 5.040 5.673 1.00 98.00 105 PRO A C 1
ATOM 795 O O . PRO A 1 105 ? 9.527 5.148 4.656 1.00 98.00 105 PRO A O 1
ATOM 798 N N . PHE A 1 106 ? 8.057 3.981 5.887 1.00 97.44 106 PHE A N 1
ATOM 799 C CA . PHE A 1 106 ? 7.905 2.898 4.912 1.00 97.44 106 PHE A CA 1
ATOM 800 C C . PHE A 1 106 ? 7.314 3.405 3.589 1.00 97.44 106 PHE A C 1
ATOM 802 O O . PHE A 1 106 ? 7.914 3.217 2.531 1.00 97.44 106 PHE A O 1
ATOM 809 N N . TRP A 1 107 ? 6.179 4.102 3.635 1.00 98.38 107 TRP A N 1
ATOM 810 C CA . TRP A 1 107 ? 5.525 4.639 2.446 1.00 98.38 107 TRP A CA 1
ATOM 811 C C . TRP A 1 107 ? 6.351 5.747 1.785 1.00 98.38 107 TRP A C 1
ATOM 813 O O . TRP A 1 107 ? 6.440 5.795 0.559 1.00 98.38 107 TRP A O 1
ATOM 823 N N . ALA A 1 108 ? 7.044 6.581 2.566 1.00 98.50 108 ALA A N 1
ATOM 824 C CA . ALA A 1 108 ? 7.993 7.549 2.017 1.00 98.50 108 ALA A CA 1
ATOM 825 C C . ALA A 1 108 ? 9.139 6.856 1.254 1.00 98.50 108 ALA A C 1
ATOM 827 O O . ALA A 1 108 ? 9.456 7.244 0.128 1.00 98.50 108 ALA A O 1
ATOM 828 N N . ALA A 1 109 ? 9.717 5.790 1.817 1.00 98.25 109 ALA A N 1
ATOM 829 C CA . ALA A 1 109 ? 10.754 5.003 1.152 1.00 98.25 109 ALA A CA 1
ATOM 830 C C . ALA A 1 109 ? 10.234 4.318 -0.121 1.00 98.25 109 ALA A C 1
ATOM 832 O O . ALA A 1 109 ? 10.940 4.281 -1.126 1.00 98.25 109 ALA A O 1
ATOM 833 N N . MET A 1 110 ? 8.991 3.832 -0.117 1.00 98.06 110 MET A N 1
ATOM 834 C CA . MET A 1 110 ? 8.340 3.265 -1.302 1.00 98.06 110 MET A CA 1
ATOM 835 C C . MET A 1 110 ? 8.151 4.306 -2.411 1.00 98.06 110 MET A C 1
ATOM 837 O O . MET A 1 110 ? 8.407 4.003 -3.578 1.00 98.06 110 MET A O 1
ATOM 841 N N . ALA A 1 111 ? 7.760 5.535 -2.059 1.00 98.44 111 ALA A N 1
ATOM 842 C CA . ALA A 1 111 ? 7.632 6.631 -3.017 1.00 98.44 111 ALA A CA 1
ATOM 843 C C . ALA A 1 111 ? 8.987 6.993 -3.640 1.00 98.44 111 ALA A C 1
ATOM 845 O O . ALA A 1 111 ? 9.113 7.057 -4.864 1.00 98.44 111 ALA A O 1
ATOM 846 N N . ILE A 1 112 ? 10.019 7.151 -2.806 1.00 98.56 112 ILE A N 1
ATOM 847 C CA . ILE A 1 112 ? 11.391 7.414 -3.258 1.00 98.56 112 ILE A CA 1
ATOM 848 C C . ILE A 1 112 ? 11.894 6.262 -4.133 1.00 98.56 112 ILE A C 1
ATOM 850 O O . ILE A 1 112 ? 12.450 6.508 -5.199 1.00 98.56 112 ILE A O 1
ATOM 854 N N . GLY A 1 113 ? 11.659 5.012 -3.730 1.00 98.31 113 GLY A N 1
ATOM 855 C CA . GLY A 1 113 ? 12.041 3.824 -4.490 1.00 98.31 113 GLY A CA 1
ATOM 856 C C . GLY A 1 113 ? 11.384 3.769 -5.868 1.00 98.31 113 GLY A C 1
ATOM 857 O O . GLY A 1 113 ? 12.061 3.470 -6.848 1.00 98.31 113 GLY A O 1
ATOM 858 N N . ALA A 1 114 ? 10.103 4.130 -5.974 1.00 98.19 114 ALA A N 1
ATOM 859 C CA . ALA A 1 114 ? 9.407 4.200 -7.256 1.00 98.19 114 ALA A CA 1
ATOM 860 C C . ALA A 1 114 ? 10.026 5.243 -8.199 1.00 98.19 114 ALA A C 1
ATOM 862 O O . ALA A 1 114 ? 10.177 4.976 -9.389 1.00 98.19 114 ALA A O 1
ATOM 863 N N . ILE A 1 115 ? 10.419 6.404 -7.669 1.00 98.12 115 ILE A N 1
ATOM 864 C CA . ILE A 1 115 ? 11.083 7.462 -8.444 1.00 98.12 115 ILE A CA 1
ATOM 865 C C . ILE A 1 115 ? 12.503 7.031 -8.835 1.00 98.12 115 ILE A C 1
ATOM 867 O O . ILE A 1 115 ? 12.880 7.121 -9.999 1.00 98.12 115 ILE A O 1
ATOM 871 N N . ALA A 1 116 ? 13.281 6.515 -7.883 1.00 97.94 116 ALA A N 1
ATOM 872 C CA . ALA A 1 116 ? 14.669 6.113 -8.098 1.00 97.94 116 ALA A CA 1
ATOM 873 C C . ALA A 1 116 ? 14.803 4.919 -9.055 1.00 97.94 116 ALA A C 1
ATOM 875 O O . ALA A 1 116 ? 15.786 4.810 -9.780 1.00 97.94 116 ALA A O 1
ATOM 876 N N . CYS A 1 117 ? 13.818 4.018 -9.066 1.00 97.44 117 CYS A N 1
ATOM 877 C CA . CYS A 1 117 ? 13.771 2.865 -9.964 1.00 97.44 117 CYS A CA 1
ATOM 878 C C . CYS A 1 117 ? 12.980 3.127 -11.254 1.00 97.44 117 CYS A C 1
ATOM 880 O O . CYS A 1 117 ? 12.663 2.163 -11.960 1.00 97.44 117 CYS A O 1
ATOM 882 N N . TYR A 1 118 ? 12.635 4.385 -11.553 1.00 97.12 118 TYR A N 1
ATOM 883 C CA . TYR A 1 118 ? 11.923 4.735 -12.776 1.00 97.12 118 TYR A CA 1
ATOM 884 C C . TYR A 1 118 ? 12.716 4.255 -14.008 1.00 97.12 118 TYR A C 1
ATOM 886 O O . TYR A 1 118 ? 13.918 4.524 -14.114 1.00 97.12 118 TYR A O 1
ATOM 894 N N . PRO A 1 119 ? 12.077 3.512 -14.929 1.00 95.56 119 PRO A N 1
ATOM 895 C CA . PRO A 1 119 ? 12.772 2.875 -16.036 1.00 95.56 119 PRO A CA 1
ATOM 896 C C . PRO A 1 119 ? 13.267 3.922 -17.033 1.00 95.56 119 PRO A C 1
ATOM 898 O O . PRO A 1 119 ? 12.532 4.841 -17.394 1.00 95.56 119 PRO A O 1
ATOM 901 N N . GLN A 1 120 ? 14.506 3.749 -17.482 1.00 91.88 120 GLN A N 1
ATOM 902 C CA . GLN A 1 120 ? 15.076 4.538 -18.567 1.00 91.88 120 GLN A CA 1
ATOM 903 C C . GLN A 1 120 ? 14.634 3.973 -19.918 1.00 91.88 120 GLN A C 1
ATOM 905 O O . GLN A 1 120 ? 14.202 2.818 -20.005 1.00 91.88 120 GLN A O 1
ATOM 910 N N . GLU A 1 121 ? 14.723 4.807 -20.948 1.00 90.75 121 GLU A N 1
ATOM 911 C CA . GLU A 1 121 ? 14.494 4.386 -22.326 1.00 90.75 121 GLU A CA 1
ATOM 912 C C . GLU A 1 121 ? 15.503 3.290 -22.704 1.00 90.75 121 GLU A C 1
ATOM 914 O O . GLU A 1 121 ? 16.679 3.422 -22.356 1.00 90.75 121 GLU A O 1
ATOM 919 N N . PRO A 1 122 ? 15.074 2.183 -23.338 1.00 86.38 122 PRO A N 1
ATOM 920 C CA . PRO A 1 122 ? 15.999 1.191 -23.866 1.00 86.38 122 PRO A CA 1
ATOM 921 C C . PRO A 1 122 ? 16.904 1.843 -24.912 1.00 86.38 122 PRO A C 1
ATOM 923 O O . PRO A 1 122 ? 16.411 2.552 -25.784 1.00 86.38 122 PRO A O 1
ATOM 926 N N . GLU A 1 123 ? 18.208 1.595 -24.828 1.00 82.75 123 GLU A N 1
ATOM 927 C CA . GLU A 1 123 ? 19.134 1.948 -25.905 1.00 82.75 123 GLU A CA 1
ATOM 928 C C . GLU A 1 123 ? 18.812 1.080 -27.139 1.00 82.75 123 GLU A C 1
ATOM 930 O O . GLU A 1 123 ? 18.540 -0.116 -26.985 1.00 82.75 123 GLU A O 1
ATOM 935 N N . GLU A 1 124 ? 18.762 1.702 -28.324 1.00 71.31 124 GLU A N 1
ATOM 936 C CA . GLU A 1 124 ? 18.444 1.055 -29.614 1.00 71.31 124 GLU A CA 1
ATOM 937 C C . GLU A 1 124 ? 19.508 0.048 -30.077 1.00 71.31 124 GLU A C 1
ATOM 939 O O . GLU A 1 124 ? 20.720 0.332 -29.926 1.00 71.31 124 GLU A O 1
#

Secondary structure (DSSP, 8-state):
-HHHHHHHHHIIIIIIHHHHH-HHHHHHHTTPPPPS--HHHHHHHHHHHHHHHHHHHHHHHHTTSTTTTTHHHHHHHHHHHHHHHHHHHHHHTT-S-HHHHTHHHHHHHHHHHHHHTPPPPPP-

Radius of gyration: 15.64 Å; Cα contacts (8 Å, |Δi|>4): 148; chains: 1; bounding box: 39×25×48 Å

Sequence (124 aa):
ALFLLAASGVSLGAFGLPLLLSPLKWARRLRWQVPQDTDLTVYLGRSLGAVAVALSLGGLWAARDPWRYRIVFQMAAAAAALLAGVHLRGAIEGKQPWTETAEVPFWAAMAIGAIACYPQEPEE

pLDDT: mean 96.96, std 3.22, range [71.31, 98.69]

Mean predicted aligned error: 2.66 Å

Solvent-accessible surface area (backbone atoms only — not comparable to full-atom values): 6288 Å² total; per-residue (Å²): 73,68,64,36,42,53,53,18,50,48,42,24,64,74,44,5,48,36,20,45,76,40,30,69,64,43,38,47,74,49,59,44,85,79,64,92,80,46,66,67,59,46,53,52,29,26,53,52,8,50,53,38,34,53,53,16,54,48,30,50,55,29,31,79,44,37,60,87,39,41,66,55,34,55,52,45,19,51,52,22,44,51,48,18,48,52,3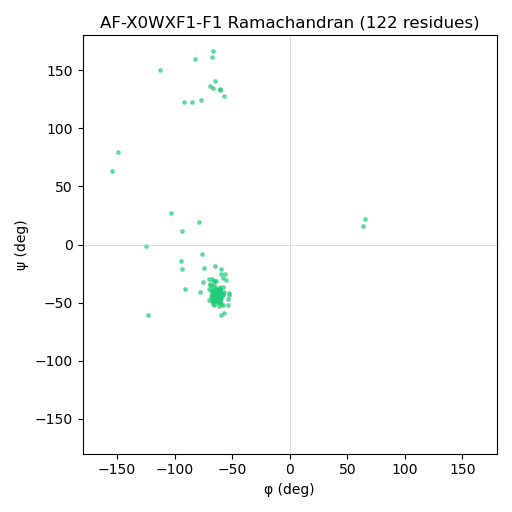1,44,50,32,47,76,70,66,76,52,38,70,64,45,45,56,39,23,63,50,23,43,50,47,16,49,48,26,60,74,63,51,62,65,83,80,84,131

Organism: NCBI:txid412755

Foldseek 3Di:
DVLLLVVLVCLLPLQQVCLQPPVPVSCVVQVDDADPDCPVVNVVSNVVSPVSNVLSVVSNVCVVPCQVVLVSLVVQLVVLQVLLVVLVVCVVVVNGDVSSVVSNVVSNVRNVSSVVPRDDDDDD